Protein AF-A0AA42LED3-F1 (afdb_monomer_lite)

Foldseek 3Di:
DPLLCLLVLLCVCVLCVPLNDDDPVVVVVDPVSVVSSLVSLVVVCVVLVHDSDHDVVSVLVVLLVVQLCCVAPDDDDPDDDPSNVVRDHDPDHDDDDDPVRVVVVSVVSNVVSSVVVVVVVVVD

pLDDT: mean 90.46, std 8.61, range [55.03, 98.0]

Secondary structure (DSSP, 8-state):
--GGGHHHHHHTTTTHHHH----HHHHHH-HHHHHHHHHHHHHHHHHHT--SS--HHHHHHHHHHHHHHHHHTSPP-SS--GGGTTPPPPSSPP-PPPHHHHHHHHHHHHHHHHHHHHHHHHT-

Organism: NCBI:txid554344

Radius of gyration: 16.12 Å; chains: 1; bounding box: 35×34×39 Å

Structure (mmCIF, N/CA/C/O backbone):
data_AF-A0AA42LED3-F1
#
_entry.id   AF-A0AA42LED3-F1
#
loop_
_atom_site.group_PDB
_atom_site.id
_atom_site.type_symbol
_atom_site.label_atom_id
_atom_site.label_alt_id
_atom_site.label_comp_id
_atom_site.label_asym_id
_atom_site.label_entity_id
_atom_site.label_seq_id
_atom_site.pdbx_PDB_ins_code
_atom_site.Cartn_x
_atom_site.Cartn_y
_atom_site.Cartn_z
_atom_site.occupancy
_atom_site.B_iso_or_equiv
_atom_site.auth_seq_id
_atom_site.auth_comp_id
_atom_site.auth_asym_id
_atom_site.auth_atom_id
_atom_site.pdbx_PDB_model_num
ATOM 1 N N . MET A 1 1 ? -12.546 2.324 -5.417 1.00 88.00 1 MET A N 1
ATOM 2 C CA . MET A 1 1 ? -12.734 1.594 -4.147 1.00 88.00 1 MET A CA 1
ATOM 3 C C . MET A 1 1 ? -13.955 2.128 -3.416 1.00 88.00 1 MET A C 1
ATOM 5 O O . MET A 1 1 ? -14.016 3.346 -3.228 1.00 88.00 1 MET A O 1
ATOM 9 N N . PRO A 1 2 ? -14.929 1.268 -3.058 1.00 89.00 2 PRO A N 1
ATOM 10 C CA . PRO A 1 2 ? -16.086 1.653 -2.246 1.00 89.00 2 PRO A CA 1
ATOM 11 C C . PRO A 1 2 ? -15.654 2.327 -0.942 1.00 89.00 2 PRO A C 1
ATOM 13 O O . PRO A 1 2 ? -14.636 1.935 -0.378 1.00 89.00 2 PRO A O 1
ATOM 16 N N . ALA A 1 3 ? -16.406 3.329 -0.477 1.00 87.69 3 ALA A N 1
ATOM 17 C CA . ALA A 1 3 ? -16.020 4.168 0.662 1.00 87.69 3 ALA A CA 1
ATOM 18 C C . ALA A 1 3 ? -15.711 3.354 1.929 1.00 87.69 3 ALA A C 1
ATOM 20 O O . ALA A 1 3 ? -14.729 3.633 2.609 1.00 87.69 3 ALA A O 1
ATOM 21 N N . GLN A 1 4 ? -16.497 2.309 2.185 1.00 88.25 4 GLN A N 1
ATOM 22 C CA . GLN A 1 4 ? -16.363 1.439 3.350 1.00 88.25 4 GLN A CA 1
ATOM 23 C C . GLN A 1 4 ? -15.124 0.533 3.346 1.00 88.25 4 GLN A C 1
ATOM 25 O O . GLN A 1 4 ? -14.876 -0.094 4.360 1.00 88.25 4 GLN A O 1
ATOM 30 N N . TYR A 1 5 ? -14.397 0.436 2.226 1.00 93.06 5 TYR A N 1
ATOM 31 C CA . TYR A 1 5 ? -13.197 -0.404 2.092 1.00 93.06 5 TYR A CA 1
ATOM 32 C C . TYR A 1 5 ? -11.927 0.409 1.825 1.00 93.06 5 TYR A C 1
ATOM 34 O O . TYR A 1 5 ? -10.889 -0.142 1.460 1.00 93.06 5 TYR A O 1
ATOM 42 N N . GLN A 1 6 ? -12.001 1.742 1.906 1.00 94.25 6 GLN A N 1
ATOM 43 C CA . GLN A 1 6 ? -10.867 2.599 1.555 1.00 94.25 6 GLN A CA 1
ATOM 44 C C . GLN A 1 6 ? -9.741 2.532 2.585 1.00 94.25 6 GLN A C 1
ATOM 46 O O . GLN A 1 6 ? -8.582 2.658 2.196 1.00 94.25 6 GLN A O 1
ATOM 51 N N . LEU A 1 7 ? -10.063 2.356 3.870 1.00 94.81 7 LEU A N 1
ATOM 52 C CA . LEU A 1 7 ? 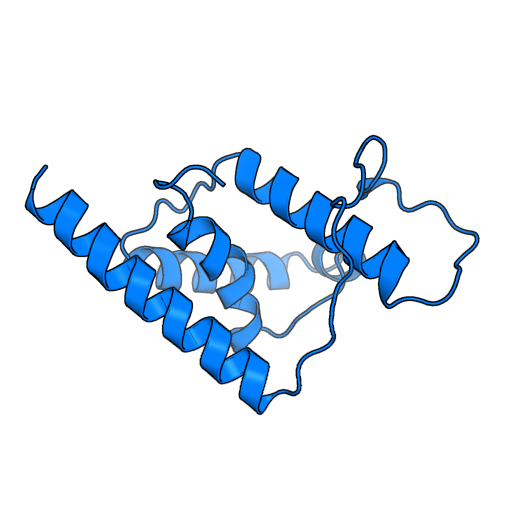-9.058 2.251 4.928 1.00 94.81 7 LEU A CA 1
ATOM 53 C C . LEU A 1 7 ? -8.324 0.911 4.839 1.00 94.81 7 LEU A C 1
ATOM 55 O O . LEU A 1 7 ? -7.100 0.871 4.891 1.00 94.81 7 LEU A O 1
ATOM 59 N N . GLU A 1 8 ? -9.079 -0.160 4.630 1.00 95.12 8 GLU A N 1
ATOM 60 C CA . GLU A 1 8 ? -8.596 -1.515 4.408 1.00 95.12 8 GLU A CA 1
ATOM 61 C C . GLU A 1 8 ? -7.707 -1.581 3.168 1.00 95.12 8 GLU A C 1
ATOM 63 O O . GLU A 1 8 ? -6.608 -2.119 3.231 1.00 95.12 8 GLU A O 1
ATOM 68 N N . ALA A 1 9 ? -8.132 -0.956 2.065 1.00 95.94 9 ALA A N 1
ATOM 69 C CA . ALA A 1 9 ? -7.320 -0.856 0.857 1.00 95.94 9 ALA A CA 1
ATOM 70 C C . ALA A 1 9 ? -6.035 -0.044 1.083 1.00 95.94 9 ALA A C 1
ATOM 72 O O . ALA A 1 9 ? -5.002 -0.377 0.518 1.00 95.94 9 ALA A O 1
ATOM 73 N N . LEU A 1 10 ? -6.064 1.011 1.905 1.00 96.50 10 LEU A N 1
ATOM 74 C CA . LEU A 1 10 ? -4.853 1.780 2.209 1.00 96.50 10 LEU A CA 1
ATOM 75 C C . LEU A 1 10 ? -3.859 0.969 3.056 1.00 96.50 10 LEU A C 1
ATOM 77 O O . LEU A 1 10 ? -2.656 1.102 2.868 1.00 96.50 10 LEU A O 1
ATOM 81 N N . LEU A 1 11 ? -4.361 0.153 3.986 1.00 96.50 11 LEU A N 1
ATOM 82 C CA . LEU A 1 11 ? -3.553 -0.579 4.964 1.00 96.50 11 LEU A CA 1
ATOM 83 C C . LEU A 1 11 ? -3.207 -2.017 4.555 1.00 96.50 11 LEU A C 1
ATOM 85 O O . LEU A 1 11 ? -2.514 -2.678 5.323 1.00 96.50 11 LEU A O 1
ATOM 89 N N . HIS A 1 12 ? -3.663 -2.508 3.400 1.00 95.56 12 HIS A N 1
ATOM 90 C CA . HIS A 1 12 ? -3.497 -3.917 3.017 1.00 95.56 12 HIS A CA 1
ATOM 91 C C . HIS A 1 12 ? -2.029 -4.391 3.018 1.00 95.56 12 HIS A C 1
ATOM 93 O O . HIS A 1 12 ? -1.762 -5.478 3.522 1.00 95.56 12 HIS A O 1
ATOM 99 N N . ASP A 1 13 ? -1.092 -3.532 2.599 1.00 94.44 13 ASP A N 1
ATOM 100 C CA . ASP A 1 13 ? 0.358 -3.802 2.602 1.00 94.44 13 ASP A CA 1
ATOM 101 C C . ASP A 1 13 ? 1.095 -3.221 3.820 1.00 94.44 13 ASP A C 1
ATOM 103 O O . ASP A 1 13 ? 2.323 -3.185 3.889 1.00 94.44 13 ASP A O 1
ATOM 107 N N . ALA A 1 14 ? 0.378 -2.756 4.847 1.00 95.19 14 ALA A N 1
ATOM 108 C CA . ALA A 1 14 ? 1.015 -2.144 6.015 1.00 95.19 14 ALA A CA 1
ATOM 109 C C . ALA A 1 14 ? 1.902 -3.127 6.807 1.00 95.19 14 ALA A C 1
ATOM 111 O O . ALA A 1 14 ? 2.736 -2.698 7.609 1.00 95.19 14 ALA A O 1
ATOM 112 N N . THR A 1 15 ? 1.755 -4.437 6.588 1.00 95.06 15 THR A N 1
ATOM 113 C CA . THR A 1 15 ? 2.657 -5.465 7.125 1.00 95.06 15 THR A CA 1
ATOM 114 C C . THR A 1 15 ? 4.093 -5.280 6.637 1.00 95.06 15 THR A C 1
ATOM 116 O O . THR A 1 15 ? 5.025 -5.502 7.415 1.00 95.06 15 THR A O 1
ATOM 119 N N . GLU A 1 16 ? 4.294 -4.811 5.405 1.00 94.25 16 GLU A N 1
ATOM 120 C CA . GLU A 1 16 ? 5.608 -4.688 4.763 1.00 94.25 16 GLU A CA 1
ATOM 121 C C . GLU A 1 16 ? 6.511 -3.667 5.460 1.00 94.25 1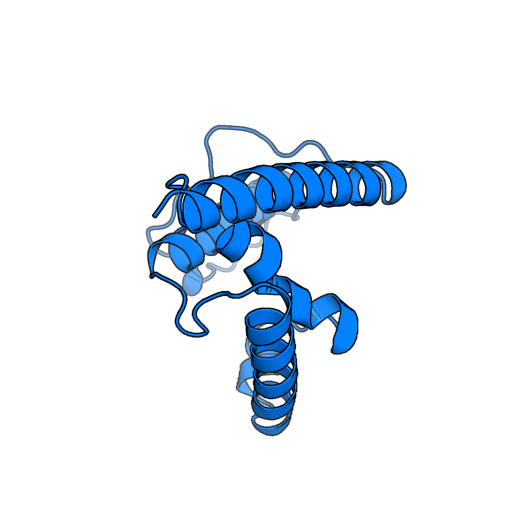6 GLU A C 1
ATOM 123 O O . GLU A 1 16 ? 7.731 -3.823 5.483 1.00 94.25 16 GLU A O 1
ATOM 128 N N . ALA A 1 17 ? 5.926 -2.692 6.162 1.00 92.81 17 ALA A N 1
ATOM 129 C CA . ALA A 1 17 ? 6.672 -1.774 7.022 1.00 92.81 17 ALA A CA 1
ATOM 130 C C . ALA A 1 17 ? 7.392 -2.481 8.192 1.00 92.81 17 ALA A C 1
ATOM 132 O O . ALA A 1 17 ? 8.341 -1.931 8.752 1.00 92.81 17 ALA A O 1
ATOM 133 N N . TYR A 1 18 ? 6.948 -3.684 8.574 1.00 93.12 18 TYR A N 1
ATOM 134 C CA . TYR A 1 18 ? 7.501 -4.462 9.686 1.00 93.12 18 TYR A CA 1
ATOM 135 C C . TYR A 1 18 ? 8.299 -5.682 9.226 1.00 93.12 18 TYR A C 1
ATOM 137 O O . TYR A 1 18 ? 9.305 -6.016 9.853 1.00 93.12 18 TYR A O 1
ATOM 145 N N . VAL A 1 19 ? 7.841 -6.368 8.173 1.00 90.88 19 VAL A N 1
ATOM 146 C CA . VAL A 1 19 ? 8.464 -7.612 7.681 1.00 90.88 19 VAL A CA 1
ATOM 147 C C . VAL A 1 19 ? 9.324 -7.415 6.429 1.00 90.88 19 VAL A C 1
ATOM 149 O O . VAL A 1 19 ? 10.057 -8.331 6.056 1.00 90.88 19 VAL A O 1
ATOM 152 N N . GLY A 1 20 ? 9.278 -6.226 5.821 1.00 87.75 20 GLY A N 1
ATOM 153 C CA . GLY A 1 20 ? 9.889 -5.921 4.528 1.00 87.75 20 GLY A CA 1
ATOM 154 C C . GLY A 1 20 ? 9.049 -6.425 3.354 1.00 87.75 20 GLY A C 1
ATOM 155 O O . GLY A 1 20 ? 8.358 -7.433 3.481 1.00 87.75 20 GLY A O 1
ATOM 156 N N . ASP A 1 21 ? 9.135 -5.739 2.216 1.00 88.62 21 ASP A N 1
ATOM 157 C CA . ASP A 1 21 ? 8.525 -6.172 0.954 1.00 88.62 21 ASP A CA 1
ATOM 158 C C . ASP A 1 21 ? 9.297 -7.373 0.376 1.00 88.62 21 ASP A C 1
ATOM 160 O O . ASP A 1 21 ? 10.527 -7.354 0.244 1.00 88.62 21 ASP A O 1
ATOM 164 N N . LEU A 1 22 ? 8.563 -8.441 0.061 1.00 86.25 22 LEU A N 1
ATOM 165 C CA . LEU A 1 22 ? 9.082 -9.633 -0.597 1.00 86.25 22 LEU A CA 1
ATOM 166 C C . LEU A 1 22 ? 8.278 -9.919 -1.859 1.00 86.25 22 LEU A C 1
ATOM 168 O O . LEU A 1 22 ? 7.057 -10.049 -1.832 1.00 86.25 22 LEU A O 1
ATOM 172 N N . VAL A 1 23 ? 8.980 -10.198 -2.954 1.00 84.56 23 VAL A N 1
ATOM 173 C CA . VAL A 1 23 ? 8.323 -10.615 -4.195 1.00 84.56 23 VAL A CA 1
ATOM 174 C C . VAL A 1 23 ? 7.474 -11.875 -3.985 1.00 84.56 23 VAL A C 1
ATOM 176 O O . VAL A 1 23 ? 7.871 -12.818 -3.289 1.00 84.56 23 VAL A O 1
ATOM 179 N N . SER A 1 24 ? 6.310 -11.928 -4.636 1.00 83.75 24 SER A N 1
ATOM 180 C CA . SER A 1 24 ? 5.312 -12.989 -4.438 1.00 83.75 24 SER A CA 1
ATOM 181 C C . SER A 1 24 ? 5.860 -14.424 -4.573 1.00 83.75 24 SER A C 1
ATOM 183 O O . SER A 1 24 ? 5.479 -15.267 -3.758 1.00 83.75 24 SER A O 1
ATOM 185 N N . PRO A 1 25 ? 6.776 -14.744 -5.518 1.00 83.62 25 PRO A N 1
ATOM 186 C CA . PRO A 1 25 ? 7.366 -16.083 -5.605 1.00 83.62 25 PRO A CA 1
ATOM 187 C C . PRO A 1 25 ? 8.153 -16.495 -4.352 1.00 83.62 25 PRO A C 1
ATOM 189 O O . PRO A 1 25 ? 8.123 -17.662 -3.967 1.00 83.62 25 PRO A O 1
ATOM 192 N N . LEU A 1 26 ? 8.821 -15.550 -3.678 1.00 83.88 26 LEU A N 1
ATOM 193 C CA . LEU A 1 26 ? 9.529 -15.830 -2.425 1.00 83.88 26 LEU A CA 1
ATOM 194 C C . LEU A 1 26 ? 8.554 -16.016 -1.263 1.00 83.88 26 LEU A C 1
ATOM 196 O O . LEU A 1 26 ? 8.734 -16.949 -0.481 1.00 83.88 26 LEU A O 1
ATOM 200 N N . LYS A 1 27 ? 7.486 -15.203 -1.189 1.00 81.75 27 LYS A N 1
ATOM 201 C CA . LYS A 1 27 ? 6.411 -15.392 -0.195 1.00 81.75 27 LYS A CA 1
ATOM 202 C C . LYS A 1 27 ? 5.805 -16.807 -0.298 1.00 81.75 27 LYS A C 1
ATOM 204 O O . LYS A 1 27 ? 5.515 -17.428 0.720 1.00 81.75 27 LYS A O 1
ATOM 209 N N . GLN A 1 28 ? 5.669 -17.358 -1.510 1.00 83.25 28 GLN A N 1
ATOM 210 C CA . GLN A 1 28 ? 5.171 -18.728 -1.733 1.00 83.25 28 GLN A CA 1
ATOM 211 C C . GLN A 1 28 ? 6.157 -19.825 -1.307 1.00 83.25 28 GLN A C 1
ATOM 213 O O . GLN A 1 28 ? 5.730 -20.896 -0.877 1.00 83.25 28 GLN A O 1
ATOM 218 N N . ALA A 1 29 ? 7.460 -19.567 -1.414 1.00 87.75 29 ALA A N 1
ATOM 219 C CA . ALA A 1 29 ? 8.503 -20.5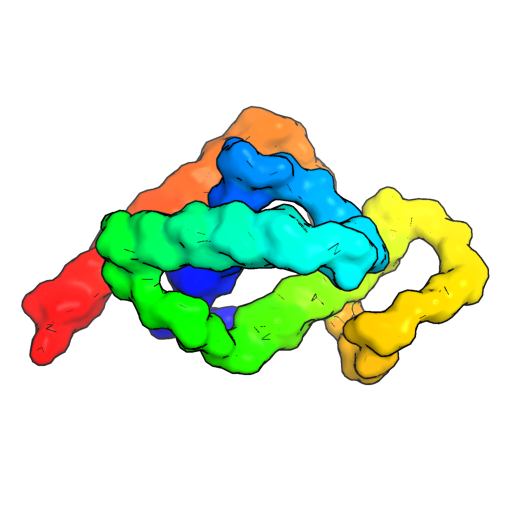21 -1.048 1.00 87.75 29 ALA A CA 1
ATOM 220 C C . ALA A 1 29 ? 8.785 -20.576 0.468 1.00 87.75 29 ALA A C 1
ATOM 222 O O . ALA A 1 29 ? 9.452 -21.508 0.914 1.00 87.75 29 ALA A O 1
ATOM 223 N N . LEU A 1 30 ? 8.293 -19.605 1.253 1.00 88.62 30 LEU A N 1
ATOM 224 C CA . LEU A 1 30 ? 8.600 -19.436 2.681 1.00 88.62 30 LEU A CA 1
ATOM 225 C C . LEU A 1 30 ? 7.324 -19.439 3.552 1.00 88.62 30 LEU A C 1
ATOM 227 O O . LEU A 1 30 ? 6.791 -18.376 3.888 1.00 88.62 30 LEU A O 1
ATOM 231 N N . PRO A 1 31 ? 6.821 -20.616 3.967 1.00 85.38 31 PRO A N 1
ATOM 232 C CA . PRO A 1 31 ? 5.620 -20.729 4.799 1.00 85.38 31 PRO A CA 1
ATOM 233 C C . PRO A 1 31 ? 5.707 -19.969 6.130 1.00 85.38 31 PRO A C 1
ATOM 235 O O . PRO A 1 31 ? 4.709 -19.422 6.601 1.00 85.38 31 PRO A O 1
ATOM 238 N N . GLU A 1 32 ? 6.891 -19.916 6.738 1.00 87.38 32 GLU A N 1
ATOM 239 C CA . GLU A 1 32 ? 7.144 -19.227 8.005 1.00 87.38 32 GLU A CA 1
ATOM 240 C C . GLU A 1 32 ? 6.983 -17.712 7.862 1.00 87.38 32 GLU A C 1
ATOM 242 O O . GLU A 1 32 ? 6.447 -17.062 8.761 1.00 87.38 32 GLU A O 1
ATOM 247 N N . TYR A 1 33 ? 7.376 -17.152 6.713 1.00 87.56 33 TYR A N 1
ATOM 248 C CA . TYR A 1 33 ? 7.204 -15.728 6.432 1.00 87.56 33 TYR A CA 1
ATOM 249 C C . TYR A 1 33 ? 5.719 -15.354 6.434 1.00 87.56 33 TYR A C 1
ATOM 251 O O . TYR A 1 33 ? 5.320 -14.402 7.104 1.00 87.56 33 TYR A O 1
ATOM 259 N N . ARG A 1 34 ? 4.876 -16.176 5.797 1.00 86.12 34 ARG A N 1
ATOM 260 C CA . ARG A 1 34 ? 3.420 -15.973 5.780 1.00 86.12 34 ARG A CA 1
ATOM 261 C C . ARG A 1 34 ? 2.815 -15.974 7.185 1.00 86.12 34 ARG A C 1
ATOM 263 O O . ARG A 1 34 ? 1.905 -15.201 7.467 1.00 86.12 34 ARG A O 1
ATOM 270 N N . GLN A 1 35 ? 3.311 -16.823 8.087 1.00 90.44 35 GLN A N 1
ATOM 271 C CA . GLN A 1 35 ? 2.835 -16.843 9.476 1.00 90.44 35 GLN A CA 1
ATOM 272 C C . GLN A 1 35 ? 3.202 -15.559 10.227 1.00 90.44 35 GLN A C 1
ATOM 274 O O . GLN A 1 35 ? 2.397 -15.052 11.009 1.00 90.44 35 GLN A O 1
ATOM 279 N N . ILE A 1 36 ? 4.404 -15.023 9.997 1.00 91.12 36 ILE A N 1
ATOM 280 C CA . ILE A 1 36 ? 4.845 -13.761 10.601 1.00 91.12 36 ILE A CA 1
ATOM 281 C C . ILE A 1 36 ? 4.010 -12.599 10.053 1.00 91.12 36 ILE A C 1
ATOM 283 O O . ILE A 1 36 ? 3.463 -11.830 10.844 1.00 91.12 36 ILE A O 1
ATOM 287 N N . GLU A 1 37 ? 3.845 -12.518 8.732 1.00 93.19 37 GLU A N 1
ATOM 288 C CA . GLU A 1 37 ? 3.025 -11.506 8.054 1.00 93.19 37 GLU A CA 1
ATOM 289 C C . GLU A 1 37 ? 1.581 -11.517 8.581 1.00 93.19 37 GLU A C 1
ATOM 291 O O . GLU A 1 37 ? 1.067 -10.477 8.987 1.00 93.19 37 GLU A O 1
ATOM 296 N N . MET A 1 38 ? 0.965 -12.698 8.724 1.00 93.19 38 MET A N 1
ATOM 297 C CA . MET A 1 38 ? -0.384 -12.846 9.291 1.00 93.19 38 MET A CA 1
ATOM 298 C C . MET A 1 38 ? -0.499 -12.351 10.739 1.00 93.19 38 MET A C 1
ATOM 300 O O . MET A 1 38 ? -1.508 -11.750 11.115 1.00 93.19 38 MET A O 1
ATOM 304 N N . ARG A 1 39 ? 0.522 -12.579 11.577 1.00 95.50 39 ARG A N 1
ATOM 305 C CA . ARG A 1 39 ? 0.525 -12.074 12.962 1.00 95.50 39 ARG A CA 1
ATOM 306 C C . ARG A 1 39 ? 0.583 -10.550 13.003 1.00 95.50 39 ARG A C 1
ATOM 308 O O . ARG A 1 39 ? -0.100 -9.945 13.829 1.00 95.50 39 ARG A O 1
ATOM 315 N N . VAL A 1 40 ? 1.378 -9.943 12.123 1.00 96.25 40 VAL A N 1
ATOM 316 C CA . VAL A 1 40 ? 1.446 -8.483 11.982 1.00 96.25 40 VAL A CA 1
ATOM 317 C C . VAL A 1 40 ? 0.119 -7.945 11.445 1.00 96.25 40 VAL A C 1
ATOM 319 O O . VAL A 1 40 ? -0.419 -6.998 12.016 1.00 96.25 40 VAL A O 1
ATOM 322 N N . TRP A 1 41 ? -0.463 -8.596 10.435 1.00 96.88 41 TRP A N 1
ATOM 323 C CA . TRP A 1 41 ? -1.755 -8.217 9.865 1.00 96.88 41 TRP A CA 1
ATOM 324 C C . TRP A 1 41 ? -2.865 -8.191 10.919 1.00 96.88 41 TRP A C 1
ATOM 326 O O . TRP A 1 41 ? -3.572 -7.195 11.048 1.00 96.88 41 TRP A O 1
ATOM 336 N N . HIS A 1 42 ? -2.971 -9.227 11.756 1.00 96.56 42 HIS A N 1
ATOM 337 C CA . HIS A 1 42 ? -3.950 -9.254 12.848 1.00 96.56 42 HIS A CA 1
ATOM 338 C C . HIS A 1 42 ? -3.737 -8.133 13.875 1.00 96.56 42 HIS A C 1
ATOM 340 O O . HIS A 1 42 ? -4.709 -7.568 14.377 1.00 96.56 42 HIS A O 1
ATOM 346 N N . ALA A 1 43 ? -2.485 -7.786 14.188 1.00 97.00 43 ALA A N 1
ATOM 347 C CA . ALA A 1 43 ? -2.192 -6.679 15.095 1.00 97.00 43 ALA A CA 1
ATOM 348 C C . ALA A 1 43 ? -2.622 -5.324 14.502 1.00 97.00 43 ALA A C 1
ATOM 350 O O . ALA A 1 43 ? -3.188 -4.493 15.215 1.00 97.00 43 ALA A O 1
ATOM 351 N N . ILE A 1 44 ? -2.404 -5.123 13.198 1.00 95.56 44 ILE A N 1
ATOM 352 C CA . ILE A 1 44 ? -2.861 -3.942 12.451 1.00 95.56 44 ILE A CA 1
ATOM 353 C C . ILE A 1 44 ? -4.391 -3.895 12.435 1.00 95.56 44 ILE A C 1
ATOM 355 O O . ILE A 1 44 ? -4.970 -2.880 12.822 1.00 95.56 44 ILE A O 1
ATOM 359 N N . CYS A 1 45 ? -5.046 -5.007 12.094 1.00 95.31 45 CYS A N 1
ATOM 360 C CA . CYS A 1 45 ? -6.504 -5.119 12.093 1.00 95.31 45 CYS A CA 1
ATOM 361 C C . CYS A 1 45 ? -7.104 -4.747 13.447 1.00 95.31 45 CYS A C 1
ATOM 363 O O . CYS A 1 45 ? -7.995 -3.909 13.520 1.00 95.31 45 CYS A O 1
ATOM 365 N N . HIS A 1 46 ? -6.556 -5.290 14.535 1.00 94.81 46 HIS A N 1
ATOM 366 C CA . HIS A 1 46 ? -6.995 -4.954 15.887 1.00 94.81 46 HIS A CA 1
ATOM 367 C C . HIS A 1 46 ? -6.768 -3.471 16.222 1.00 94.81 46 HIS A C 1
ATOM 369 O O . HIS A 1 46 ? -7.608 -2.832 16.850 1.00 94.81 46 HIS A O 1
ATOM 375 N N . ARG A 1 47 ? -5.634 -2.891 15.809 1.00 93.38 47 ARG A N 1
ATOM 376 C CA . ARG A 1 47 ? -5.302 -1.489 16.100 1.00 93.38 47 ARG A CA 1
ATOM 377 C C . ARG A 1 47 ? -6.209 -0.494 15.375 1.00 93.38 47 ARG A C 1
ATOM 379 O O . ARG A 1 47 ? -6.448 0.590 15.918 1.00 93.38 47 ARG A O 1
ATOM 386 N N . PHE A 1 48 ? -6.644 -0.825 14.165 1.00 91.25 48 PHE A N 1
ATOM 387 C CA . PHE A 1 48 ? -7.451 0.046 13.306 1.00 91.25 48 PHE A CA 1
ATOM 388 C C . PHE A 1 48 ? -8.915 -0.390 13.193 1.00 91.25 48 PHE A C 1
ATOM 390 O O . PHE A 1 48 ? -9.678 0.250 12.473 1.00 91.25 48 PHE A O 1
ATOM 397 N N . ASP A 1 49 ? -9.311 -1.424 13.942 1.00 90.62 49 ASP A N 1
ATOM 398 C CA . ASP A 1 49 ? -10.664 -1.983 13.948 1.00 90.62 49 ASP A CA 1
ATOM 399 C C . ASP A 1 49 ? -11.104 -2.384 12.524 1.00 90.62 49 ASP A C 1
ATOM 401 O O . ASP A 1 49 ? -12.096 -1.910 11.981 1.00 90.62 49 ASP A O 1
ATOM 405 N N . ILE A 1 50 ? -10.283 -3.194 11.859 1.00 92.19 50 ILE A N 1
ATOM 406 C CA . ILE A 1 50 ? -10.497 -3.688 10.491 1.00 92.19 50 ILE A CA 1
ATOM 407 C C . ILE A 1 50 ? -10.813 -5.182 10.546 1.00 92.19 50 ILE A C 1
ATOM 409 O O . ILE A 1 50 ? -10.239 -5.906 11.362 1.00 92.19 50 ILE A O 1
ATOM 413 N N . ASP A 1 51 ? -11.708 -5.646 9.671 1.00 93.31 51 ASP A N 1
ATOM 414 C CA . ASP A 1 51 ? -11.940 -7.079 9.490 1.00 93.31 51 ASP A CA 1
ATOM 415 C C . ASP A 1 51 ? -10.681 -7.735 8.884 1.00 93.31 51 ASP A C 1
ATOM 417 O O . ASP A 1 51 ? -10.223 -7.300 7.821 1.00 93.31 51 ASP A O 1
ATOM 421 N N . PRO A 1 52 ? -10.105 -8.776 9.517 1.00 94.06 52 PRO A N 1
ATOM 422 C CA . PRO A 1 52 ? -8.959 -9.494 8.964 1.00 94.06 52 PRO A CA 1
ATOM 423 C C . PRO A 1 52 ? -9.210 -10.104 7.579 1.00 94.06 52 PRO A C 1
ATOM 425 O O . PRO A 1 52 ? -8.248 -10.355 6.847 1.00 94.06 52 PRO A O 1
ATOM 428 N N . VAL A 1 53 ? -10.472 -10.369 7.226 1.00 94.81 53 VAL A N 1
ATOM 429 C CA . VAL A 1 53 ? -10.883 -10.899 5.926 1.00 94.81 53 VAL A CA 1
ATOM 430 C C . VAL A 1 53 ? -11.181 -9.741 4.977 1.00 94.81 53 VAL A C 1
ATOM 432 O O . VAL A 1 53 ? -12.271 -9.170 4.962 1.00 94.81 53 VAL A O 1
ATOM 435 N N . LEU A 1 54 ? -10.197 -9.419 4.138 1.00 93.50 54 LEU A N 1
ATOM 436 C CA . LEU A 1 54 ? -10.334 -8.364 3.140 1.00 93.50 54 LEU A CA 1
ATOM 437 C C . LEU A 1 54 ? -11.321 -8.762 2.024 1.00 93.50 54 LEU A C 1
ATOM 439 O O . LEU A 1 54 ? -11.271 -9.891 1.526 1.00 93.50 54 LEU A O 1
ATOM 443 N N . PRO A 1 55 ? -12.202 -7.849 1.577 1.00 94.62 55 PRO A N 1
ATOM 444 C CA . PRO A 1 55 ? -13.084 -8.104 0.445 1.00 94.62 55 PRO A CA 1
ATOM 445 C C . PRO A 1 55 ? -12.292 -8.289 -0.864 1.00 94.62 55 PRO A C 1
ATOM 447 O O . PRO A 1 55 ? -11.288 -7.601 -1.076 1.00 94.62 55 PRO A O 1
ATOM 450 N N . PRO A 1 56 ? -12.781 -9.124 -1.806 1.00 94.94 56 PRO A N 1
ATOM 451 C CA . PRO A 1 56 ? -12.088 -9.409 -3.069 1.00 94.94 56 PRO A CA 1
ATOM 452 C C . PRO A 1 56 ? -11.720 -8.168 -3.892 1.00 94.94 56 PRO A C 1
ATOM 454 O O . PRO A 1 56 ? -10.678 -8.141 -4.535 1.00 94.94 56 PRO A O 1
ATOM 457 N N . CYS A 1 57 ? -12.521 -7.100 -3.809 1.00 95.75 57 CYS A N 1
ATOM 458 C CA . CYS A 1 57 ? -12.272 -5.875 -4.565 1.00 95.75 57 CYS A CA 1
ATOM 459 C C . CYS A 1 57 ? -10.954 -5.170 -4.205 1.00 95.75 57 CYS A C 1
ATOM 461 O O . CYS A 1 57 ? -10.491 -4.349 -4.991 1.00 95.75 57 CYS A O 1
ATOM 463 N N . ILE A 1 58 ? -10.374 -5.437 -3.026 1.00 95.94 58 ILE A N 1
ATOM 464 C CA . ILE A 1 58 ? -9.058 -4.899 -2.648 1.00 95.94 58 ILE A CA 1
ATOM 465 C C . ILE A 1 58 ? -7.960 -5.632 -3.415 1.00 95.94 58 ILE A C 1
ATOM 467 O O . ILE A 1 58 ? -7.079 -4.984 -3.965 1.00 95.94 58 ILE A O 1
ATOM 471 N N . HIS A 1 59 ? -8.062 -6.956 -3.534 1.00 94.38 59 HIS A N 1
ATOM 472 C CA . HIS A 1 59 ? -7.137 -7.736 -4.351 1.00 94.38 59 HIS A CA 1
ATOM 473 C C . HIS A 1 59 ? -7.215 -7.334 -5.831 1.00 94.38 59 HIS A C 1
ATOM 475 O O . HIS A 1 59 ? -6.189 -7.151 -6.479 1.00 94.38 59 HIS A O 1
ATOM 481 N N . ASP A 1 60 ? -8.423 -7.104 -6.353 1.00 95.50 60 ASP A N 1
ATOM 482 C CA . ASP A 1 60 ? -8.588 -6.601 -7.722 1.00 95.50 60 ASP A CA 1
ATOM 483 C C . ASP A 1 60 ? -7.926 -5.221 -7.905 1.00 95.50 60 ASP A C 1
ATOM 485 O O . ASP A 1 60 ? -7.349 -4.934 -8.954 1.00 95.50 60 ASP A O 1
ATOM 489 N N . ALA A 1 61 ? -7.999 -4.357 -6.885 1.00 96.19 61 ALA A N 1
ATOM 490 C CA . ALA A 1 61 ? -7.369 -3.038 -6.896 1.00 96.19 61 ALA A CA 1
ATOM 491 C C . ALA A 1 61 ? -5.843 -3.123 -6.948 1.00 96.19 61 ALA A C 1
ATOM 493 O O . ALA A 1 61 ? -5.226 -2.399 -7.729 1.00 96.19 61 ALA A O 1
ATOM 494 N N . ASP A 1 62 ? -5.272 -4.004 -6.130 1.00 96.06 62 ASP A N 1
ATOM 495 C CA . ASP A 1 62 ? -3.840 -4.282 -6.068 1.00 96.06 62 ASP A CA 1
ATOM 496 C C . ASP A 1 62 ? -3.321 -4.793 -7.424 1.00 96.06 62 ASP A C 1
ATOM 498 O O . ASP A 1 62 ? -2.404 -4.218 -8.008 1.00 96.06 62 ASP A O 1
ATOM 502 N N . LEU A 1 63 ? -4.012 -5.756 -8.048 1.00 96.12 63 LEU A N 1
ATOM 503 C CA . LEU A 1 63 ? -3.644 -6.228 -9.389 1.00 96.12 63 LEU A CA 1
ATOM 504 C C . LEU A 1 63 ? -3.712 -5.121 -10.454 1.00 96.12 63 LEU A C 1
ATOM 506 O O . LEU A 1 63 ? -2.878 -5.083 -11.365 1.00 96.12 63 LEU A O 1
ATOM 510 N N . ILE A 1 64 ? -4.693 -4.214 -10.371 1.00 96.62 64 ILE A N 1
ATOM 511 C CA . ILE A 1 64 ? -4.777 -3.054 -11.273 1.00 96.62 64 ILE A CA 1
ATOM 512 C C . ILE A 1 64 ? -3.606 -2.093 -11.023 1.00 96.62 64 ILE A C 1
ATOM 514 O O . ILE A 1 64 ? -3.044 -1.572 -11.992 1.00 96.62 64 ILE A O 1
ATOM 518 N N . ALA A 1 65 ? -3.227 -1.855 -9.763 1.00 96.12 65 ALA A N 1
ATOM 519 C CA . ALA A 1 65 ? -2.064 -1.042 -9.408 1.00 96.12 65 ALA A CA 1
ATOM 520 C C . ALA A 1 65 ? -0.781 -1.659 -9.984 1.00 96.12 65 ALA A C 1
ATOM 522 O O . ALA A 1 65 ? -0.104 -1.000 -10.776 1.00 96.12 65 ALA A O 1
ATOM 523 N N . LEU A 1 66 ? -0.552 -2.953 -9.750 1.00 94.81 66 LEU A N 1
ATOM 524 C CA . LEU A 1 66 ? 0.586 -3.706 -10.275 1.00 94.81 66 LEU A CA 1
ATOM 525 C C . LEU A 1 66 ? 0.656 -3.681 -11.812 1.00 94.81 66 LEU A C 1
ATOM 527 O O . LEU A 1 66 ? 1.718 -3.465 -12.398 1.00 94.81 66 LEU A O 1
ATOM 531 N N . ALA A 1 67 ? -0.476 -3.854 -12.503 1.00 94.94 67 ALA A N 1
ATOM 532 C CA . ALA A 1 67 ? -0.531 -3.738 -13.963 1.00 94.94 67 ALA A CA 1
ATOM 533 C C . ALA A 1 67 ? -0.171 -2.324 -14.450 1.00 94.94 67 ALA A C 1
ATOM 535 O O . ALA A 1 67 ? 0.461 -2.159 -15.498 1.00 94.94 67 ALA A O 1
ATOM 536 N N . THR A 1 68 ? -0.587 -1.299 -13.702 1.00 96.19 68 THR A N 1
ATOM 537 C CA . THR A 1 68 ? -0.306 0.111 -14.008 1.00 96.19 68 THR A CA 1
ATOM 538 C C . THR A 1 68 ? 1.177 0.421 -13.806 1.00 96.19 68 THR A C 1
ATOM 540 O O . THR A 1 68 ? 1.789 1.042 -14.674 1.00 96.19 68 THR A O 1
ATOM 543 N N . GLU A 1 69 ? 1.776 -0.075 -12.724 1.00 94.94 69 GLU A N 1
ATOM 544 C CA . GLU A 1 69 ? 3.210 0.030 -12.431 1.00 94.94 69 GLU A CA 1
ATOM 545 C C . GLU A 1 69 ? 4.063 -0.680 -13.476 1.00 94.94 69 GLU A C 1
ATOM 547 O O . GLU A 1 69 ? 4.994 -0.076 -14.011 1.00 94.94 69 GLU A O 1
ATOM 552 N N . LYS A 1 70 ? 3.701 -1.916 -13.847 1.00 92.75 70 LYS A N 1
ATOM 553 C CA . LYS A 1 70 ? 4.392 -2.667 -14.903 1.00 92.75 70 LYS A CA 1
ATOM 554 C C . LYS A 1 70 ? 4.438 -1.883 -16.215 1.00 92.75 70 LYS A C 1
ATOM 556 O O . LYS A 1 70 ? 5.460 -1.880 -16.889 1.00 92.75 70 LYS A O 1
ATOM 561 N N . ARG A 1 71 ? 3.336 -1.223 -16.579 1.00 92.94 71 ARG A N 1
ATOM 562 C CA . ARG A 1 71 ? 3.233 -0.429 -17.811 1.00 92.94 71 ARG A CA 1
ATOM 563 C C . ARG A 1 71 ? 4.025 0.882 -17.745 1.00 92.94 71 ARG A C 1
ATOM 565 O O . ARG A 1 71 ? 4.533 1.320 -18.772 1.00 92.94 71 ARG A O 1
ATOM 572 N N . ASP A 1 72 ? 4.061 1.539 -16.586 1.00 94.81 72 ASP A N 1
ATOM 573 C CA . ASP A 1 72 ? 4.551 2.920 -16.477 1.00 94.81 72 ASP A CA 1
ATOM 574 C C . ASP A 1 72 ? 5.988 3.036 -15.965 1.00 94.81 72 ASP A C 1
ATOM 576 O O . ASP A 1 72 ? 6.678 3.994 -16.317 1.00 94.81 72 ASP A O 1
ATOM 580 N N . LEU A 1 73 ? 6.423 2.110 -15.108 1.00 92.94 73 LEU A N 1
ATOM 581 C CA . LEU A 1 73 ? 7.658 2.234 -14.328 1.00 92.94 73 LEU A CA 1
ATOM 582 C C . LEU A 1 73 ? 8.700 1.160 -14.652 1.00 92.94 73 LEU A C 1
ATOM 584 O O . LEU A 1 73 ? 9.882 1.363 -14.378 1.00 92.94 73 LEU A O 1
ATOM 588 N N . MET A 1 74 ? 8.286 0.021 -15.205 1.00 90.19 74 MET A N 1
ATOM 589 C CA . MET A 1 74 ? 9.189 -1.091 -15.498 1.00 90.19 74 MET A CA 1
ATOM 590 C C . MET A 1 74 ? 9.673 -1.051 -16.947 1.00 90.19 74 MET A C 1
ATOM 592 O O . MET A 1 74 ? 8.999 -0.539 -17.838 1.00 90.19 74 MET A O 1
ATOM 596 N N . ALA A 1 75 ? 10.860 -1.609 -17.188 1.00 86.44 75 ALA A N 1
ATOM 597 C CA . ALA A 1 75 ? 11.315 -1.866 -18.547 1.00 86.44 75 ALA A CA 1
ATOM 598 C C . ALA A 1 75 ? 10.428 -2.927 -19.212 1.00 86.44 75 ALA A C 1
ATOM 600 O O . ALA A 1 75 ? 9.933 -3.838 -18.539 1.00 86.44 75 ALA A O 1
ATOM 601 N N . ASP A 1 76 ? 10.284 -2.836 -20.534 1.00 81.12 76 ASP A N 1
ATOM 602 C CA . ASP A 1 76 ? 9.589 -3.857 -21.310 1.00 81.12 76 ASP A CA 1
ATOM 603 C C . ASP A 1 76 ? 10.213 -5.229 -21.042 1.00 81.12 76 ASP A C 1
ATOM 605 O O . ASP A 1 76 ? 11.402 -5.461 -21.275 1.00 81.12 76 ASP A O 1
ATOM 609 N N . HIS A 1 77 ? 9.389 -6.140 -20.532 1.00 76.69 77 HIS A N 1
ATOM 610 C CA . HIS A 1 77 ? 9.779 -7.506 -20.228 1.00 76.69 77 HIS A CA 1
ATOM 611 C C . HIS A 1 77 ? 8.970 -8.462 -21.112 1.00 76.69 77 HIS A C 1
ATOM 613 O O . HIS A 1 77 ? 7.739 -8.363 -21.120 1.00 76.69 77 HIS A O 1
ATOM 619 N N . PRO A 1 78 ? 9.616 -9.391 -21.842 1.00 76.00 78 PRO A N 1
ATOM 620 C CA . PRO A 1 78 ? 8.923 -10.274 -22.781 1.00 76.00 78 PRO A CA 1
ATOM 621 C C . PRO A 1 78 ? 7.976 -11.255 -22.079 1.00 76.00 78 PRO A C 1
ATOM 623 O O . PRO A 1 78 ? 6.979 -11.676 -22.665 1.00 76.00 78 PRO A O 1
ATOM 626 N N . ASP A 1 79 ? 8.260 -11.600 -20.822 1.00 82.19 79 ASP A N 1
ATOM 627 C CA . ASP A 1 79 ? 7.447 -12.569 -20.092 1.00 82.19 79 ASP A CA 1
ATOM 628 C C . ASP A 1 79 ? 6.084 -12.005 -19.668 1.00 82.19 79 ASP A C 1
ATOM 630 O O . ASP A 1 79 ? 5.949 -10.953 -19.020 1.00 82.19 79 ASP A O 1
ATOM 634 N N . ALA A 1 80 ? 5.050 -12.783 -19.987 1.00 81.62 80 ALA A N 1
ATOM 635 C CA . ALA A 1 80 ? 3.723 -12.609 -19.428 1.00 81.62 80 ALA A CA 1
ATOM 636 C C . ALA A 1 80 ? 3.757 -12.843 -17.912 1.00 81.62 80 ALA A C 1
ATOM 638 O O . ALA A 1 80 ? 4.459 -13.721 -17.417 1.00 81.62 80 ALA A O 1
ATOM 639 N N . TRP A 1 81 ? 2.980 -12.054 -17.171 1.00 88.06 81 TRP A N 1
ATOM 640 C CA . TRP A 1 81 ? 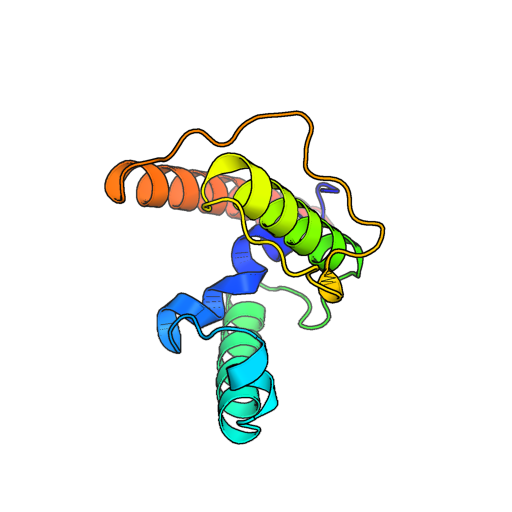2.797 -12.239 -15.732 1.00 88.06 81 TRP A CA 1
ATOM 641 C C . TRP A 1 81 ? 1.441 -12.911 -15.524 1.00 88.06 81 TRP A C 1
ATOM 643 O O . TRP A 1 81 ? 0.425 -12.239 -15.707 1.00 88.06 81 TRP A O 1
ATOM 653 N N . PRO A 1 82 ? 1.387 -14.212 -15.175 1.00 89.25 82 PRO A N 1
ATOM 654 C CA . PRO A 1 82 ? 0.123 -14.945 -15.108 1.00 89.25 82 PRO A CA 1
ATOM 655 C C . PRO A 1 82 ? -0.902 -14.310 -14.162 1.00 89.25 82 PRO A C 1
ATOM 657 O O . PRO A 1 82 ? -2.094 -14.343 -14.459 1.00 89.25 82 PRO A O 1
ATOM 660 N N . CYS A 1 83 ? -0.446 -13.671 -13.078 1.00 87.56 83 CYS A N 1
ATOM 661 C CA . CYS A 1 83 ? -1.296 -12.957 -12.120 1.00 87.56 83 CYS A CA 1
ATOM 662 C C . CYS A 1 83 ? -2.033 -11.743 -12.710 1.00 87.56 83 CYS A C 1
ATOM 664 O O . CYS A 1 83 ? -3.049 -11.337 -12.161 1.00 87.56 83 CYS A O 1
ATOM 666 N N . LEU A 1 84 ? -1.564 -11.182 -13.829 1.00 91.56 84 LEU A N 1
ATOM 667 C CA . LEU A 1 84 ? -2.192 -10.038 -14.499 1.00 91.56 84 LEU A CA 1
ATOM 668 C C . LEU A 1 84 ? -3.117 -10.458 -15.654 1.00 91.56 84 LEU A C 1
ATOM 670 O O . LEU A 1 84 ? -3.604 -9.610 -16.402 1.00 91.56 84 LEU A O 1
ATOM 674 N N . THR A 1 85 ? -3.355 -11.759 -15.842 1.00 90.44 85 THR A N 1
ATOM 675 C CA . THR A 1 85 ? -4.200 -12.258 -16.935 1.00 90.44 85 THR A CA 1
ATOM 676 C C . THR A 1 85 ? -5.633 -11.751 -16.776 1.00 90.44 85 THR A C 1
ATOM 678 O O . THR A 1 85 ? -6.312 -12.092 -15.815 1.00 90.44 85 THR A O 1
ATOM 681 N N . GLY A 1 86 ? -6.108 -10.959 -17.741 1.00 90.56 86 GLY A N 1
ATOM 682 C CA . GLY A 1 86 ? -7.448 -10.361 -17.706 1.00 90.56 86 GLY A CA 1
ATOM 683 C C . GLY A 1 86 ? -7.543 -9.047 -16.922 1.00 90.56 86 GLY A C 1
ATOM 684 O O . GLY A 1 86 ? -8.594 -8.407 -16.954 1.00 90.56 86 GLY A O 1
ATOM 685 N N . THR A 1 87 ? -6.455 -8.602 -16.289 1.00 94.25 87 THR A N 1
ATOM 686 C CA . THR A 1 87 ? -6.392 -7.324 -15.574 1.00 94.25 87 THR A CA 1
ATOM 687 C C . THR A 1 87 ? -5.872 -6.229 -16.495 1.00 94.25 87 THR A C 1
ATOM 689 O O . THR A 1 87 ? -4.793 -6.339 -17.075 1.00 94.25 87 THR A O 1
ATOM 692 N N . ASN A 1 88 ? -6.635 -5.143 -16.613 1.00 94.44 88 ASN A N 1
ATOM 693 C CA . ASN A 1 88 ? -6.225 -3.973 -17.382 1.00 94.44 88 ASN A CA 1
ATOM 694 C C . ASN A 1 88 ? -5.659 -2.894 -16.447 1.00 94.44 88 ASN A C 1
ATOM 696 O O . ASN A 1 88 ? -6.244 -2.645 -15.391 1.00 94.44 88 ASN A O 1
ATOM 700 N N . PRO A 1 89 ? -4.564 -2.216 -16.833 1.00 95.44 89 PRO A N 1
ATOM 701 C CA . PRO A 1 89 ? -4.021 -1.115 -16.052 1.00 95.44 89 PRO A CA 1
ATOM 702 C C . PRO A 1 89 ? -4.990 0.071 -16.033 1.00 95.44 89 PRO A C 1
ATOM 704 O O . PRO A 1 89 ? -5.777 0.276 -16.964 1.00 95.44 89 PRO A O 1
ATOM 707 N N . ALA A 1 90 ? -4.897 0.901 -14.998 1.00 95.56 90 ALA A N 1
ATOM 708 C CA . ALA A 1 90 ? -5.729 2.086 -14.868 1.00 95.56 90 ALA A CA 1
ATOM 709 C C . ALA A 1 90 ? -5.479 3.079 -16.016 1.00 95.56 90 ALA A C 1
ATOM 711 O O . ALA A 1 90 ? -4.375 3.178 -16.551 1.00 95.56 90 ALA A O 1
ATOM 712 N N . ALA A 1 91 ? -6.499 3.852 -16.397 1.00 96.25 91 ALA A N 1
ATOM 713 C CA . ALA A 1 91 ? -6.396 4.791 -17.519 1.00 96.25 91 ALA A CA 1
ATOM 714 C C . ALA A 1 91 ? -5.369 5.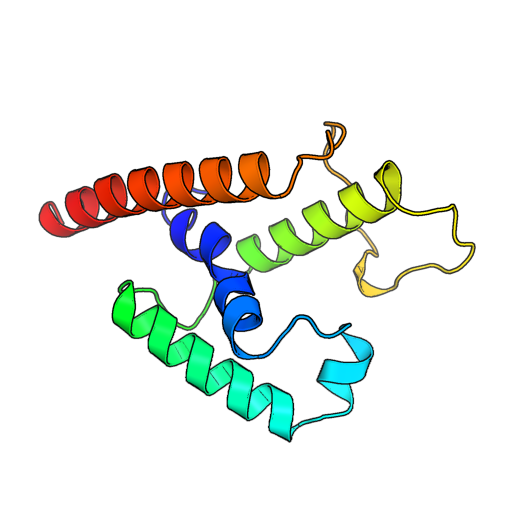917 -17.282 1.00 96.25 91 ALA A C 1
ATOM 716 O O . ALA A 1 91 ? -4.789 6.436 -18.235 1.00 96.25 91 ALA A O 1
ATOM 717 N N . PHE A 1 92 ? -5.134 6.290 -16.021 1.00 95.06 92 PHE A N 1
ATOM 718 C CA . PHE A 1 92 ? -4.151 7.307 -15.655 1.00 95.06 92 PHE A CA 1
ATOM 719 C C . PHE A 1 92 ? -2.719 6.761 -15.708 1.00 95.06 92 PHE A C 1
ATOM 721 O O . PHE A 1 92 ? -2.506 5.550 -15.670 1.00 95.06 92 PHE A O 1
ATOM 728 N N . ARG A 1 93 ? -1.738 7.667 -15.791 1.00 95.06 93 ARG A N 1
ATOM 729 C CA . ARG A 1 93 ? -0.305 7.358 -15.695 1.00 95.06 93 ARG A CA 1
ATOM 730 C C . ARG A 1 93 ? 0.223 7.662 -14.298 1.00 95.06 93 ARG A C 1
ATOM 732 O O . ARG A 1 93 ? -0.161 8.676 -13.713 1.00 95.06 93 ARG A O 1
ATOM 739 N N . ILE A 1 94 ? 1.109 6.814 -13.788 1.00 96.00 94 ILE A N 1
ATOM 740 C CA . ILE A 1 94 ? 1.776 7.045 -12.505 1.00 96.00 94 ILE A CA 1
ATOM 741 C C . ILE A 1 94 ? 2.766 8.200 -12.654 1.00 96.00 94 ILE A C 1
ATOM 743 O O . ILE A 1 94 ? 3.597 8.225 -13.560 1.00 96.00 94 ILE A O 1
ATOM 747 N N . LYS A 1 95 ? 2.682 9.163 -11.733 1.00 95.31 95 LYS A N 1
ATOM 748 C CA . LYS A 1 95 ? 3.714 10.177 -11.533 1.00 95.31 95 LYS A CA 1
ATOM 749 C C . LYS A 1 95 ? 4.555 9.750 -10.326 1.00 95.31 95 LYS A C 1
ATOM 751 O O . LYS A 1 95 ? 4.010 9.756 -9.222 1.00 95.31 95 LYS A O 1
ATOM 756 N N . PRO A 1 96 ? 5.840 9.397 -10.507 1.00 94.69 96 PRO A N 1
ATOM 757 C CA . PRO A 1 96 ? 6.700 9.024 -9.392 1.00 94.69 96 PRO A CA 1
ATOM 758 C C . PRO A 1 96 ? 6.769 10.144 -8.353 1.00 94.69 96 PRO A C 1
ATOM 760 O O . PRO A 1 96 ? 6.929 11.316 -8.703 1.00 94.69 96 PRO A O 1
ATOM 763 N N . MET A 1 97 ? 6.638 9.767 -7.086 1.00 96.50 97 MET A N 1
ATOM 764 C CA . MET A 1 97 ? 6.800 10.660 -5.944 1.00 96.50 97 MET A CA 1
ATOM 765 C C . MET A 1 97 ? 8.166 10.427 -5.308 1.00 96.50 97 MET A C 1
ATOM 767 O O . MET A 1 97 ? 8.676 9.307 -5.282 1.00 96.50 97 MET A O 1
ATOM 771 N N . THR A 1 98 ? 8.748 11.480 -4.747 1.00 97.69 98 THR A N 1
ATOM 772 C CA . THR A 1 98 ? 9.857 11.331 -3.804 1.00 97.69 98 THR A CA 1
ATOM 773 C C . THR A 1 98 ? 9.380 10.636 -2.527 1.00 97.69 98 THR A C 1
ATOM 775 O O . THR A 1 98 ? 8.192 10.644 -2.197 1.00 97.69 98 THR A O 1
ATOM 778 N N . GLN A 1 99 ? 10.313 10.084 -1.748 1.00 96.50 99 GLN A N 1
ATOM 779 C CA . GLN A 1 99 ? 9.995 9.447 -0.467 1.00 96.50 99 GLN A CA 1
ATOM 780 C C . GLN A 1 99 ? 9.232 10.387 0.486 1.00 96.50 99 GLN A C 1
ATOM 782 O O . GLN A 1 99 ? 8.285 9.965 1.146 1.00 96.50 99 GLN A O 1
ATOM 787 N N . ALA A 1 100 ? 9.624 11.665 0.549 1.00 97.88 100 ALA A N 1
ATOM 788 C CA . ALA A 1 100 ? 8.975 12.651 1.410 1.00 97.88 100 ALA A CA 1
ATOM 789 C C . ALA A 1 100 ? 7.533 12.944 0.961 1.00 97.88 100 ALA A C 1
ATOM 791 O O . ALA A 1 100 ? 6.627 12.990 1.792 1.00 97.88 100 ALA A O 1
ATOM 792 N N . GLU A 1 101 ? 7.309 13.087 -0.349 1.00 98.00 101 GLU A N 1
ATOM 793 C CA . GLU A 1 101 ? 5.972 13.287 -0.916 1.00 98.00 101 GLU A CA 1
ATOM 794 C C . GLU A 1 101 ? 5.071 12.073 -0.674 1.00 98.00 101 GLU A C 1
ATOM 796 O O . GLU A 1 101 ? 3.941 12.243 -0.219 1.00 98.00 101 GLU A O 1
ATOM 801 N N . ALA A 1 102 ? 5.577 10.858 -0.912 1.00 96.50 102 ALA A N 1
ATOM 802 C CA . ALA A 1 102 ? 4.830 9.623 -0.692 1.00 96.50 102 ALA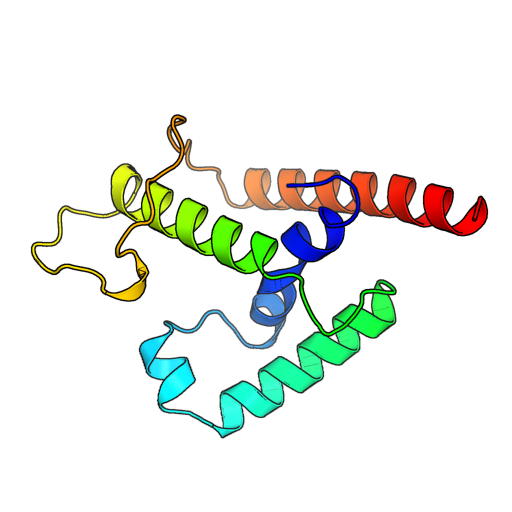 A CA 1
ATOM 803 C C . ALA A 1 102 ? 4.448 9.448 0.787 1.00 96.50 102 ALA A C 1
ATOM 805 O O . ALA A 1 102 ? 3.290 9.170 1.096 1.00 96.50 102 ALA A O 1
ATOM 806 N N . CYS A 1 103 ? 5.390 9.694 1.707 1.00 96.62 103 CYS A N 1
ATOM 807 C CA . CYS A 1 103 ? 5.143 9.649 3.149 1.00 96.62 103 CYS A CA 1
ATOM 808 C C . CYS A 1 103 ? 4.039 10.634 3.564 1.00 96.62 103 CYS A C 1
ATOM 810 O O . CYS A 1 103 ? 3.082 10.258 4.243 1.00 96.62 103 CYS A O 1
ATOM 812 N N . GLN A 1 104 ? 4.129 11.886 3.103 1.00 97.94 104 GLN A N 1
ATOM 813 C CA . GLN A 1 104 ? 3.142 12.910 3.431 1.00 97.94 104 GLN A CA 1
ATOM 814 C C . GLN A 1 104 ? 1.764 12.595 2.834 1.00 97.94 104 GLN A C 1
ATOM 816 O O . GLN A 1 104 ? 0.751 12.749 3.519 1.00 97.94 104 GLN A O 1
ATOM 821 N N . ALA A 1 105 ? 1.710 12.151 1.574 1.00 97.38 105 ALA A N 1
ATOM 822 C CA . ALA A 1 105 ? 0.467 11.784 0.900 1.00 97.38 105 ALA A CA 1
ATOM 823 C C . ALA A 1 105 ? -0.223 10.602 1.596 1.00 97.38 105 ALA A C 1
ATOM 825 O O . ALA A 1 105 ? -1.421 10.679 1.882 1.00 97.38 105 ALA A O 1
ATOM 826 N N . TYR A 1 106 ? 0.537 9.556 1.932 1.00 96.50 106 TYR A N 1
ATOM 827 C CA . TYR A 1 106 ? 0.032 8.394 2.659 1.00 96.50 106 TYR A CA 1
ATOM 828 C C . TYR A 1 106 ? -0.496 8.787 4.042 1.00 96.50 106 TYR A C 1
ATOM 830 O O . TYR A 1 106 ? -1.634 8.466 4.385 1.00 96.50 106 TYR A O 1
ATOM 838 N N . PHE A 1 107 ? 0.287 9.547 4.816 1.00 96.50 107 PHE A N 1
ATOM 839 C CA . PHE A 1 107 ? -0.110 9.996 6.151 1.00 96.50 107 PHE A CA 1
ATOM 840 C C . PHE A 1 107 ? -1.387 10.843 6.120 1.00 96.50 107 PHE A C 1
ATOM 842 O O . PHE A 1 107 ? -2.315 10.594 6.889 1.00 96.50 107 PHE A O 1
ATOM 849 N N . ASN A 1 108 ? -1.472 11.810 5.201 1.00 97.38 108 ASN A N 1
ATOM 850 C CA . ASN A 1 108 ? -2.660 12.651 5.052 1.00 97.38 108 ASN A CA 1
ATOM 851 C C . ASN A 1 108 ? -3.900 11.810 4.745 1.00 97.38 108 ASN A C 1
ATOM 853 O O . ASN A 1 108 ? -4.948 12.007 5.365 1.00 97.38 108 ASN A O 1
ATOM 857 N N . ARG A 1 109 ? -3.770 10.848 3.824 1.00 96.88 109 ARG A N 1
ATOM 858 C CA . ARG A 1 109 ? -4.877 9.978 3.435 1.00 96.88 109 ARG A CA 1
ATOM 859 C C . ARG A 1 109 ? -5.310 9.057 4.571 1.00 96.88 109 ARG A C 1
ATOM 861 O O . ARG A 1 109 ? -6.508 8.889 4.789 1.00 96.88 109 ARG A O 1
ATOM 868 N N . LEU A 1 110 ? -4.358 8.511 5.325 1.00 95.56 110 LEU A N 1
ATOM 869 C CA . LEU A 1 110 ? -4.643 7.707 6.509 1.00 95.56 110 LEU A CA 1
ATOM 870 C C . LEU A 1 110 ? -5.428 8.518 7.545 1.00 95.56 110 LEU A C 1
ATOM 872 O O . LEU A 1 110 ? -6.470 8.068 8.014 1.00 95.56 110 LEU A O 1
ATOM 876 N N . MET A 1 111 ? -4.974 9.730 7.869 1.00 95.12 111 MET A N 1
ATOM 877 C CA . MET A 1 111 ? -5.647 10.586 8.851 1.00 95.12 111 MET A CA 1
ATOM 878 C C . MET A 1 111 ? -7.067 10.973 8.419 1.00 95.12 111 MET A C 1
ATOM 880 O O . MET A 1 111 ? -7.981 10.976 9.244 1.00 95.12 111 MET A O 1
ATOM 884 N N . GLU A 1 112 ? -7.272 11.251 7.131 1.00 94.94 112 GLU A N 1
ATOM 885 C CA . GLU A 1 112 ? -8.596 11.515 6.558 1.00 94.94 112 GLU A CA 1
ATOM 886 C C . GLU A 1 112 ? -9.537 10.305 6.707 1.00 94.94 112 GLU A C 1
ATOM 888 O O . GLU A 1 112 ? -10.681 10.440 7.159 1.00 94.94 112 GLU A O 1
ATOM 893 N N . LEU A 1 113 ? -9.053 9.106 6.371 1.00 94.19 113 LEU A N 1
ATOM 894 C CA . LEU A 1 113 ? -9.836 7.873 6.450 1.00 94.19 113 LEU A CA 1
ATOM 895 C C . LEU A 1 113 ? -10.135 7.464 7.892 1.00 94.19 113 LEU A C 1
ATOM 897 O O . LEU A 1 113 ? -11.255 7.056 8.188 1.00 94.19 113 LEU A O 1
ATOM 901 N N . LEU A 1 114 ? -9.193 7.640 8.819 1.00 91.31 114 LEU A N 1
ATOM 902 C CA . LEU A 1 114 ? -9.445 7.399 10.240 1.00 91.31 114 LEU A CA 1
ATOM 903 C C . LEU A 1 114 ? -10.500 8.366 10.784 1.00 91.31 114 LEU A C 1
ATOM 905 O O . LEU A 1 114 ? -11.439 7.942 11.457 1.00 91.31 114 LEU A O 1
ATOM 909 N N . ALA A 1 115 ? -10.404 9.656 10.450 1.00 88.12 115 ALA A N 1
ATOM 910 C CA . ALA A 1 115 ? -11.370 10.654 10.902 1.00 88.12 115 ALA A CA 1
ATOM 911 C C . ALA A 1 115 ? -12.797 10.372 10.399 1.00 88.12 115 ALA A C 1
ATOM 913 O O . ALA A 1 115 ? -13.764 10.621 11.120 1.00 88.12 115 ALA A O 1
ATOM 914 N N . THR A 1 116 ? -12.943 9.860 9.177 1.00 81.62 116 THR A N 1
ATOM 915 C CA . THR A 1 116 ? -14.248 9.532 8.581 1.00 81.62 116 THR A CA 1
ATOM 916 C C . THR A 1 116 ? -14.790 8.191 9.072 1.00 81.62 116 THR A C 1
ATOM 918 O O . THR A 1 116 ? -15.960 8.117 9.445 1.00 81.62 116 THR A O 1
ATOM 921 N N . THR A 1 117 ? -13.945 7.164 9.172 1.00 75.31 117 THR A N 1
ATOM 922 C CA . THR A 1 117 ? -14.332 5.818 9.630 1.00 75.31 117 THR A CA 1
ATOM 923 C C . THR A 1 117 ? -14.757 5.824 11.098 1.00 75.31 117 THR A C 1
ATOM 925 O O . THR A 1 117 ? -15.812 5.283 11.432 1.00 75.31 117 THR A O 1
ATOM 928 N N . HIS A 1 118 ? -14.019 6.518 11.977 1.00 68.31 118 HIS A N 1
ATOM 929 C CA . HIS A 1 118 ? -14.414 6.661 13.383 1.00 68.31 118 HIS A CA 1
ATOM 930 C C . HIS A 1 118 ? -15.755 7.391 13.540 1.00 68.31 118 HIS A C 1
ATOM 932 O O . HIS A 1 118 ? -16.561 7.011 14.386 1.00 68.31 118 HIS A O 1
ATOM 938 N N . ARG A 1 119 ? -16.030 8.411 12.713 1.00 61.84 119 ARG A N 1
ATOM 939 C CA . ARG A 1 119 ? -17.323 9.117 12.730 1.00 61.84 119 ARG A CA 1
ATOM 940 C C . ARG A 1 119 ? -18.466 8.245 12.226 1.00 61.84 119 ARG A C 1
ATOM 942 O O . ARG A 1 119 ? -19.529 8.261 12.833 1.00 61.84 119 ARG A O 1
ATOM 949 N N . ALA A 1 120 ? -18.254 7.498 11.144 1.00 62.44 120 ALA A N 1
ATOM 950 C CA . ALA A 1 120 ? -19.266 6.603 10.590 1.00 62.44 120 ALA A CA 1
ATOM 951 C C . ALA A 1 120 ? -19.660 5.509 11.593 1.00 62.44 120 ALA A C 1
ATOM 953 O O . ALA A 1 120 ? -20.842 5.226 11.747 1.00 62.44 120 ALA A O 1
ATOM 954 N N . ARG A 1 121 ? -18.685 4.950 12.322 1.00 66.62 121 ARG A N 1
ATOM 955 C CA . ARG A 1 121 ? -18.928 3.920 13.344 1.00 66.62 121 ARG A CA 1
ATOM 956 C C . ARG A 1 121 ? -19.503 4.464 14.648 1.00 66.62 121 ARG A C 1
ATOM 958 O O . ARG A 1 121 ? -20.290 3.778 15.273 1.00 66.62 121 ARG A O 1
ATOM 965 N N . ALA A 1 122 ? -19.158 5.687 15.052 1.00 61.12 122 ALA A N 1
ATOM 966 C CA . ALA A 1 122 ? -19.784 6.327 16.214 1.00 61.12 122 ALA A CA 1
ATOM 967 C C . ALA A 1 122 ? -21.259 6.712 15.977 1.00 61.12 122 ALA A C 1
ATOM 969 O O . ALA A 1 122 ? -21.976 6.992 16.935 1.00 61.12 122 ALA A O 1
ATOM 970 N N . ALA A 1 123 ? -21.692 6.779 14.714 1.00 57.34 123 ALA A N 1
ATOM 971 C CA . ALA A 1 123 ? -23.056 7.116 14.313 1.00 57.34 123 ALA A CA 1
ATOM 972 C C . ALA A 1 123 ? -23.923 5.892 13.945 1.00 57.34 123 ALA A C 1
ATOM 974 O O . ALA A 1 123 ? -25.103 6.081 13.643 1.00 57.34 123 ALA A O 1
ATOM 975 N N . ALA A 1 124 ? -23.345 4.686 13.932 1.00 55.03 124 ALA A N 1
ATOM 976 C CA . ALA A 1 124 ? -24.013 3.411 13.656 1.00 55.03 124 ALA A CA 1
ATOM 977 C C . ALA A 1 124 ? -24.371 2.689 14.963 1.00 55.03 124 ALA A C 1
ATOM 979 O O . ALA A 1 124 ? -25.431 2.025 14.980 1.00 55.03 124 ALA A O 1
#

Sequence (124 aa):
MPAQYQLEALLHDATEAYVGDLVSPLKQALPEYRQIEMRVWHAICHRFDIDPVLPPCIHDADLIALATEKRDLMADHPDAWPCLTGTNPAAFRIKPMTQAEACQAYFNRLMELLATTHRARAAA